Protein AF-A0A954D248-F1 (afdb_monomer)

Solvent-accessible surface area (backbone atoms only — not comparable to full-atom values): 5350 Å² total; per-residue (Å²): 129,83,78,74,59,62,67,59,58,58,72,33,52,67,89,84,84,90,84,74,65,87,88,70,42,63,68,63,51,52,27,50,54,27,46,75,27,68,34,50,71,60,19,51,50,51,51,50,54,60,60,55,66,75,70,64,91,77,69,54,70,74,41,60,77,69,77,48,84,89,71,82,75,83,81,86,52,48,50,98,86,26,61

Foldseek 3Di:
DPDPPVVVQVVQEDDDDDDDDPPPCSLVVVLVVCVQLVVNVVSVVSVVVVVVVVDDPPPCPVCVVVVDPPPPPDDDGDHPSHD

pLDDT: mean 71.84, std 16.9, range [39.09, 94.5]

Mean predicted aligned error: 11.01 Å

Structure (mmCIF, N/CA/C/O backbone):
data_AF-A0A954D248-F1
#
_entry.id   AF-A0A954D248-F1
#
loop_
_atom_site.group_PDB
_atom_site.id
_atom_sit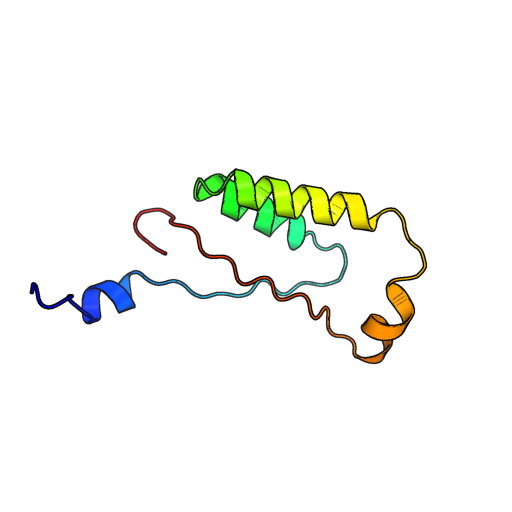e.type_symbol
_atom_site.label_atom_id
_atom_site.label_alt_id
_atom_site.label_comp_id
_atom_site.label_asym_id
_atom_site.label_entity_id
_atom_site.label_seq_id
_atom_site.pdbx_PDB_ins_code
_atom_site.Cartn_x
_atom_site.Cartn_y
_atom_site.Cartn_z
_atom_site.occupancy
_atom_site.B_iso_or_equiv
_atom_site.auth_seq_id
_atom_site.auth_comp_id
_atom_site.auth_asym_id
_atom_site.auth_atom_id
_atom_site.pdbx_PDB_model_num
ATOM 1 N N . MET A 1 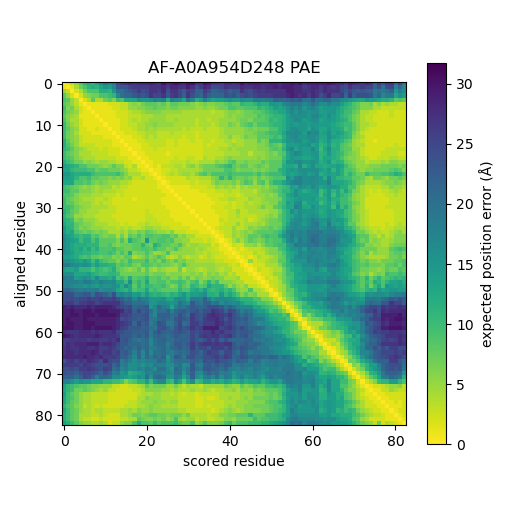1 ? -18.328 -27.212 7.510 1.00 51.34 1 MET A N 1
ATOM 2 C CA . MET A 1 1 ? -17.418 -26.108 7.136 1.00 51.34 1 MET A CA 1
ATOM 3 C C . MET A 1 1 ? -18.174 -25.221 6.166 1.00 51.34 1 MET A C 1
ATOM 5 O O . MET A 1 1 ? -18.689 -25.785 5.207 1.00 51.34 1 MET A O 1
ATOM 9 N N . PRO A 1 2 ? -18.354 -23.914 6.422 1.00 56.09 2 PRO A N 1
ATOM 10 C CA . PRO A 1 2 ? -19.025 -23.059 5.452 1.00 56.09 2 PRO A CA 1
ATOM 11 C C . PRO A 1 2 ? -18.191 -23.075 4.170 1.00 56.09 2 PRO A C 1
ATOM 13 O O . PRO A 1 2 ? -16.967 -22.949 4.229 1.00 56.09 2 PRO A O 1
ATOM 16 N N . ALA A 1 3 ? -18.837 -23.308 3.030 1.00 62.22 3 ALA A N 1
ATOM 17 C CA . ALA A 1 3 ? -18.199 -23.092 1.745 1.00 62.22 3 ALA A CA 1
ATOM 18 C C . ALA A 1 3 ? -17.793 -21.617 1.715 1.00 62.22 3 ALA A C 1
ATOM 20 O O . ALA A 1 3 ? -18.655 -20.741 1.724 1.00 62.22 3 ALA A O 1
ATOM 21 N N . TYR A 1 4 ? -16.491 -21.343 1.783 1.00 65.44 4 TYR A N 1
ATOM 22 C CA . TYR A 1 4 ? -15.981 -20.013 1.487 1.00 65.44 4 TYR A CA 1
ATOM 23 C C . TYR A 1 4 ? -16.533 -19.630 0.118 1.00 65.44 4 TYR A C 1
ATOM 25 O O . TYR A 1 4 ? -16.327 -20.366 -0.850 1.00 65.44 4 TYR A O 1
ATOM 33 N N . ASP A 1 5 ? -17.253 -18.514 0.043 1.00 87.00 5 ASP A N 1
ATOM 34 C CA . ASP A 1 5 ? -17.657 -17.953 -1.236 1.00 87.00 5 ASP A CA 1
ATOM 35 C C . ASP A 1 5 ? -16.385 -17.465 -1.941 1.00 87.00 5 ASP A C 1
ATOM 37 O O . ASP A 1 5 ? -15.890 -16.355 -1.732 1.00 87.00 5 ASP A O 1
ATOM 41 N N . LEU A 1 6 ? -15.789 -18.368 -2.721 1.00 90.38 6 LEU A N 1
ATOM 42 C CA . LEU A 1 6 ? -14.557 -18.131 -3.459 1.00 90.38 6 LEU A CA 1
ATOM 43 C C . LEU A 1 6 ? -14.712 -16.921 -4.387 1.00 90.38 6 LEU A C 1
ATOM 45 O O . LEU A 1 6 ? -13.767 -16.149 -4.541 1.00 90.38 6 LEU A O 1
ATOM 49 N N . ALA A 1 7 ? -15.903 -16.730 -4.964 1.00 91.81 7 ALA A N 1
ATOM 50 C CA . ALA A 1 7 ? -16.184 -15.584 -5.816 1.00 91.81 7 ALA A CA 1
ATOM 51 C C . ALA A 1 7 ? -16.134 -14.279 -5.009 1.00 91.81 7 ALA A C 1
ATOM 53 O O . ALA A 1 7 ? -15.525 -13.310 -5.463 1.00 91.81 7 ALA A O 1
ATOM 54 N N . HIS A 1 8 ? -16.677 -14.273 -3.789 1.00 91.50 8 HIS A N 1
ATOM 55 C CA . HIS A 1 8 ? -16.589 -13.129 -2.882 1.00 91.50 8 HIS A CA 1
ATOM 56 C C . HIS A 1 8 ? -15.138 -12.785 -2.500 1.00 91.50 8 HIS A C 1
ATOM 58 O O . HIS A 1 8 ? -14.726 -11.625 -2.584 1.00 91.50 8 HIS A O 1
ATOM 64 N N . GLU A 1 9 ? -14.326 -13.785 -2.141 1.00 91.44 9 GLU A N 1
ATOM 65 C CA . GLU A 1 9 ? -12.912 -13.582 -1.787 1.00 91.44 9 GLU A CA 1
ATOM 66 C C . GLU A 1 9 ? -12.070 -13.061 -2.960 1.00 91.44 9 GLU A C 1
ATOM 68 O O . GLU A 1 9 ? -11.208 -12.200 -2.778 1.00 91.44 9 GLU A O 1
ATOM 73 N N . ILE A 1 10 ? -12.322 -13.547 -4.177 1.00 92.56 10 ILE A N 1
ATOM 74 C CA . ILE A 1 10 ? -11.663 -13.040 -5.386 1.00 92.56 10 ILE A CA 1
ATOM 75 C C . ILE A 1 10 ? -12.096 -11.592 -5.649 1.00 92.56 10 ILE A C 1
ATOM 77 O O . ILE A 1 10 ? -11.252 -10.732 -5.900 1.00 92.56 10 ILE A O 1
ATOM 81 N N . ALA A 1 11 ? -13.394 -11.299 -5.535 1.00 92.81 11 ALA A N 1
ATOM 82 C CA . ALA A 1 11 ? -13.945 -9.978 -5.813 1.00 92.81 11 ALA A CA 1
ATOM 83 C C . ALA A 1 11 ? -13.470 -8.895 -4.833 1.00 92.81 11 ALA A C 1
ATOM 85 O O . ALA A 1 11 ? -13.420 -7.720 -5.212 1.00 92.81 11 ALA A O 1
ATOM 86 N N . ARG A 1 12 ? -13.094 -9.253 -3.596 1.00 93.00 12 ARG A N 1
ATOM 87 C CA . ARG A 1 12 ? -12.604 -8.283 -2.602 1.00 93.00 12 ARG A CA 1
ATOM 88 C C . ARG A 1 12 ? -11.101 -7.991 -2.673 1.00 93.00 12 ARG A C 1
ATOM 90 O O . ARG A 1 12 ? -10.692 -6.956 -2.156 1.00 93.00 12 ARG A O 1
ATOM 97 N N . ARG A 1 13 ? -10.293 -8.847 -3.314 1.00 94.50 13 ARG A N 1
ATOM 98 C CA . ARG A 1 13 ? -8.825 -8.700 -3.374 1.00 94.50 13 ARG A CA 1
ATOM 99 C C . ARG A 1 13 ? -8.372 -7.654 -4.397 1.00 94.50 13 ARG A C 1
ATOM 101 O O . ARG A 1 13 ? -8.913 -7.579 -5.502 1.00 94.50 13 ARG A O 1
ATOM 108 N N . ARG A 1 14 ? -7.372 -6.840 -4.057 1.00 93.31 14 ARG A N 1
ATOM 109 C CA . ARG A 1 14 ? -6.788 -5.786 -4.902 1.00 93.31 14 ARG A CA 1
ATOM 110 C C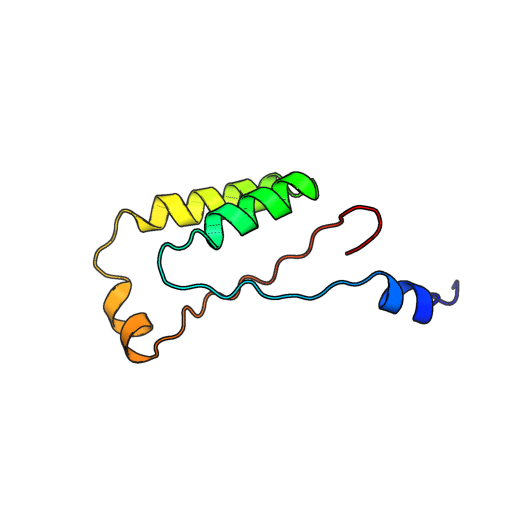 . ARG A 1 14 ? -5.262 -5.855 -4.853 1.00 93.31 14 ARG A C 1
ATOM 112 O O . ARG A 1 14 ? -4.620 -5.290 -3.977 1.00 93.31 14 ARG A O 1
ATOM 119 N N . THR A 1 15 ? -4.665 -6.512 -5.844 1.00 92.75 15 THR A N 1
ATOM 120 C CA . THR A 1 15 ? -3.203 -6.605 -5.984 1.00 92.75 15 THR A CA 1
ATOM 121 C C . THR A 1 15 ? -2.700 -5.581 -6.994 1.00 9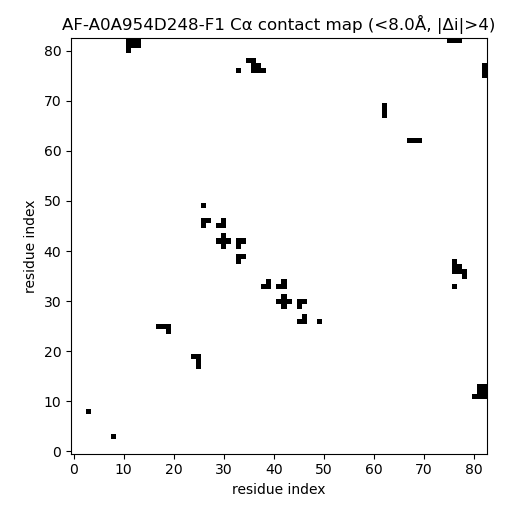2.75 15 THR A C 1
ATOM 123 O O . THR A 1 15 ? -3.124 -5.585 -8.147 1.00 92.75 15 THR A O 1
ATOM 126 N N . PHE A 1 16 ? -1.785 -4.708 -6.576 1.00 91.06 16 PHE A N 1
ATOM 127 C CA . PHE A 1 16 ? -1.197 -3.684 -7.439 1.00 91.06 16 PHE A CA 1
ATOM 128 C C . PHE A 1 16 ? 0.272 -3.428 -7.084 1.00 91.06 16 PHE A C 1
ATOM 130 O O . PHE A 1 16 ? 0.751 -3.824 -6.022 1.00 91.06 16 PHE A O 1
ATOM 137 N N . ALA A 1 17 ? 0.984 -2.747 -7.981 1.00 88.38 17 ALA A N 1
ATOM 138 C CA . ALA A 1 17 ? 2.368 -2.331 -7.786 1.00 88.38 17 ALA A CA 1
ATOM 139 C C . ALA A 1 17 ? 2.511 -0.818 -7.993 1.00 88.38 17 ALA A C 1
ATOM 141 O O . ALA A 1 17 ? 1.822 -0.226 -8.823 1.00 88.38 17 ALA A O 1
ATOM 142 N N . ILE A 1 18 ? 3.431 -0.197 -7.252 1.00 82.69 18 ILE A N 1
ATOM 143 C CA . ILE A 1 18 ? 3.794 1.215 -7.412 1.00 82.69 18 ILE A CA 1
ATOM 144 C C . ILE A 1 18 ? 5.136 1.268 -8.142 1.00 82.69 18 ILE A C 1
ATOM 146 O O . ILE A 1 18 ? 6.162 0.869 -7.590 1.00 82.69 18 ILE A O 1
ATOM 150 N N . ILE A 1 19 ? 5.126 1.772 -9.375 1.00 84.12 19 ILE A N 1
ATOM 151 C CA . ILE A 1 19 ? 6.315 1.922 -10.221 1.00 84.12 19 ILE A CA 1
ATOM 152 C C . ILE A 1 19 ? 6.549 3.417 -10.430 1.00 84.12 19 ILE A C 1
ATOM 154 O O . ILE A 1 19 ? 5.635 4.145 -10.808 1.00 84.12 19 ILE A O 1
ATOM 158 N N . SER A 1 20 ? 7.761 3.893 -10.156 1.00 78.25 20 SER A N 1
ATOM 159 C CA . SER A 1 20 ? 8.107 5.305 -10.316 1.00 78.25 20 SER A CA 1
ATOM 160 C C . SER A 1 20 ? 9.596 5.491 -10.585 1.00 78.25 20 SER A C 1
ATOM 162 O O . SER A 1 20 ? 10.411 4.638 -10.227 1.00 78.25 20 SER A O 1
ATOM 164 N N . HIS A 1 21 ? 9.954 6.661 -11.113 1.00 78.94 21 HIS A N 1
ATOM 165 C CA . HIS A 1 21 ? 11.340 7.130 -11.153 1.00 78.94 21 HIS A CA 1
ATOM 166 C C . HIS A 1 21 ? 11.950 7.174 -9.729 1.00 78.94 21 HIS A C 1
ATOM 168 O O . HIS A 1 21 ? 11.197 7.333 -8.749 1.00 78.94 21 HIS A O 1
ATOM 174 N N . PRO A 1 22 ? 13.286 7.027 -9.572 1.00 74.19 22 PRO A N 1
ATOM 175 C CA . PRO A 1 22 ? 13.983 7.368 -8.333 1.00 74.19 22 PRO A CA 1
ATOM 176 C C . PRO A 1 22 ? 13.502 8.706 -7.749 1.00 74.19 22 PRO A C 1
ATOM 178 O O . PRO A 1 22 ? 13.188 9.640 -8.481 1.00 74.19 22 PRO A O 1
ATOM 181 N N . ASP A 1 23 ? 13.348 8.754 -6.427 1.00 74.12 23 ASP A N 1
ATOM 182 C CA . ASP A 1 23 ? 12.925 9.942 -5.667 1.00 74.12 23 ASP A CA 1
ATOM 183 C C . ASP A 1 23 ? 11.533 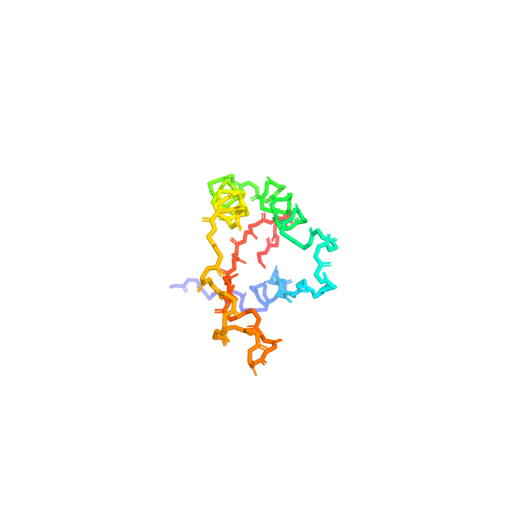10.534 -5.963 1.00 74.12 23 ASP A C 1
ATOM 185 O O . ASP A 1 23 ? 11.102 11.448 -5.268 1.00 74.12 23 ASP A O 1
ATOM 189 N N . ALA A 1 24 ? 10.729 9.930 -6.849 1.00 78.81 24 ALA A N 1
ATOM 190 C CA . ALA A 1 24 ? 9.342 10.349 -7.114 1.00 78.81 24 ALA A CA 1
ATOM 191 C C . ALA A 1 24 ? 8.355 10.089 -5.950 1.00 78.81 24 ALA A C 1
ATOM 193 O O . ALA A 1 24 ? 7.153 10.309 -6.073 1.00 78.81 24 ALA A O 1
ATOM 194 N N . GLY A 1 25 ? 8.839 9.592 -4.809 1.00 79.31 25 GLY A N 1
ATOM 195 C CA . GLY A 1 25 ? 8.026 9.448 -3.602 1.00 79.31 25 GLY A CA 1
ATOM 196 C C . GLY A 1 25 ? 7.247 8.137 -3.463 1.00 79.31 25 GLY A C 1
ATOM 197 O O . GLY A 1 25 ? 6.401 8.066 -2.574 1.00 79.31 25 GLY A O 1
ATOM 198 N N . LYS A 1 26 ? 7.554 7.080 -4.238 1.00 86.12 26 LYS A N 1
ATOM 199 C CA . LYS A 1 26 ? 6.930 5.739 -4.096 1.00 86.12 26 LYS A CA 1
ATOM 200 C C . LYS A 1 26 ? 6.832 5.261 -2.643 1.00 86.12 26 LYS A C 1
ATOM 202 O O . LYS A 1 26 ? 5.772 4.842 -2.203 1.00 86.12 26 LYS A O 1
ATOM 207 N N . THR A 1 27 ? 7.909 5.416 -1.875 1.00 80.94 27 THR A N 1
ATOM 208 C CA . THR A 1 27 ? 7.979 5.008 -0.466 1.00 80.94 27 THR A CA 1
ATOM 209 C C . THR A 1 27 ? 7.046 5.841 0.413 1.00 80.94 27 THR A C 1
ATOM 211 O O . THR A 1 27 ? 6.315 5.287 1.223 1.00 80.94 27 THR A O 1
ATOM 214 N N . THR A 1 28 ? 6.997 7.158 0.190 1.00 82.50 28 THR A N 1
ATOM 215 C CA . THR A 1 28 ? 6.082 8.065 0.901 1.00 82.50 28 THR A CA 1
ATOM 216 C C . THR A 1 28 ? 4.617 7.731 0.602 1.00 82.50 28 THR A C 1
ATOM 218 O O . THR A 1 28 ? 3.770 7.801 1.489 1.00 82.50 28 THR A O 1
ATOM 221 N N . LEU A 1 29 ? 4.303 7.366 -0.646 1.00 85.56 29 LEU A N 1
ATOM 222 C CA . LEU A 1 29 ? 2.957 6.948 -1.033 1.00 85.56 29 LEU A CA 1
ATOM 223 C C . LEU A 1 29 ? 2.574 5.628 -0.353 1.00 85.56 29 LEU A C 1
ATOM 225 O O . LEU A 1 29 ? 1.491 5.533 0.218 1.00 85.56 29 LEU A O 1
ATOM 229 N N . THR A 1 30 ? 3.477 4.645 -0.346 1.00 85.75 30 THR A N 1
ATOM 230 C CA . THR A 1 30 ? 3.280 3.373 0.360 1.00 85.75 30 THR A CA 1
ATOM 231 C C . THR A 1 30 ? 3.018 3.576 1.854 1.00 85.75 30 THR A C 1
ATOM 233 O O . THR A 1 30 ? 2.085 2.983 2.383 1.00 85.75 30 THR A O 1
ATOM 236 N N . GLU A 1 31 ? 3.769 4.451 2.531 1.00 84.38 31 GLU A N 1
ATOM 237 C CA . GLU A 1 31 ? 3.541 4.778 3.950 1.00 84.38 31 GLU A CA 1
ATOM 238 C C . GLU A 1 31 ? 2.123 5.303 4.202 1.00 84.38 31 GLU A C 1
ATOM 240 O O . GLU A 1 31 ? 1.453 4.864 5.136 1.00 84.38 31 GLU A O 1
ATOM 245 N N . LYS A 1 32 ? 1.646 6.221 3.354 1.00 86.94 32 LYS A N 1
ATOM 246 C CA . LYS A 1 32 ? 0.299 6.787 3.486 1.00 86.94 32 LYS A CA 1
ATOM 247 C C . LYS A 1 32 ? -0.785 5.747 3.234 1.00 86.94 32 LYS A C 1
ATOM 249 O O . LYS A 1 32 ? -1.750 5.707 3.985 1.00 86.94 32 LYS A O 1
ATOM 254 N N . LEU A 1 33 ? -0.625 4.901 2.218 1.00 87.62 33 LEU A N 1
ATOM 255 C CA . LEU A 1 33 ? -1.579 3.826 1.927 1.00 87.62 33 LEU A CA 1
ATOM 256 C C . LEU A 1 33 ? -1.715 2.865 3.112 1.00 87.62 33 LEU A C 1
ATOM 258 O O . LEU A 1 33 ? -2.828 2.562 3.530 1.00 87.62 33 LEU A O 1
ATOM 262 N N . LEU A 1 34 ? -0.592 2.471 3.714 1.00 86.38 34 LEU A N 1
ATOM 263 C CA . LEU A 1 34 ? -0.586 1.625 4.906 1.00 86.38 34 LEU A CA 1
ATOM 264 C C . LEU A 1 34 ? -1.227 2.318 6.113 1.00 86.38 34 LEU A C 1
ATOM 266 O O . LEU A 1 34 ? -1.970 1.679 6.852 1.00 86.38 34 LEU A O 1
ATOM 270 N N . LEU A 1 35 ? -0.995 3.622 6.297 1.00 84.56 35 LEU A N 1
ATOM 271 C CA . LEU A 1 35 ? -1.658 4.406 7.341 1.00 84.56 35 LEU A CA 1
ATOM 272 C C . LEU A 1 35 ? -3.184 4.426 7.145 1.00 84.56 35 LEU A C 1
ATOM 274 O O . LEU A 1 35 ? -3.924 4.183 8.095 1.00 84.56 35 LEU A O 1
ATOM 278 N N . PHE A 1 36 ? -3.652 4.684 5.919 1.00 83.94 36 PHE A N 1
ATOM 279 C CA . PHE A 1 36 ? -5.082 4.705 5.594 1.00 83.94 36 PHE A CA 1
ATOM 280 C C . PHE A 1 36 ? -5.745 3.331 5.737 1.00 83.94 36 PHE A C 1
ATOM 282 O O . PHE A 1 36 ? -6.928 3.266 6.056 1.00 83.94 36 PHE A O 1
ATOM 289 N N . GLY A 1 37 ? -4.988 2.250 5.546 1.00 82.25 37 GLY A N 1
ATOM 290 C CA . GLY A 1 37 ? -5.428 0.879 5.801 1.00 82.25 37 GLY A CA 1
ATOM 291 C C . GLY A 1 37 ? -5.320 0.420 7.258 1.00 82.25 37 GLY A C 1
ATOM 292 O O . GLY A 1 37 ? -5.448 -0.768 7.534 1.00 82.25 37 GLY A O 1
ATOM 293 N N . GLY A 1 38 ? -4.993 1.313 8.199 1.00 80.06 38 GLY A N 1
ATOM 294 C CA . GLY A 1 38 ? -4.810 0.958 9.612 1.00 80.06 38 GLY A CA 1
ATOM 295 C C . GLY A 1 38 ? -3.547 0.135 9.912 1.00 80.06 38 GLY A C 1
ATOM 296 O O . GLY A 1 38 ? -3.294 -0.207 11.067 1.00 80.06 38 GLY A O 1
ATOM 297 N N . ALA A 1 39 ? -2.695 -0.131 8.918 1.00 80.25 39 ALA A N 1
ATOM 298 C CA . ALA A 1 39 ? -1.435 -0.863 9.044 1.00 80.25 39 ALA A CA 1
ATOM 299 C C . ALA A 1 39 ? -0.300 0.037 9.583 1.00 80.25 39 ALA A C 1
ATOM 301 O O . ALA A 1 39 ? 0.769 0.164 8.983 1.00 80.25 39 ALA A O 1
ATOM 302 N N . ILE A 1 40 ? -0.528 0.666 10.742 1.00 75.12 40 ILE A N 1
ATOM 303 C CA . ILE A 1 40 ? 0.338 1.700 11.344 1.00 75.12 40 ILE A CA 1
ATOM 304 C C . ILE A 1 40 ? 1.766 1.188 11.594 1.00 75.12 40 ILE A C 1
ATOM 306 O O . ILE A 1 40 ? 2.737 1.875 11.277 1.00 75.12 40 ILE A O 1
ATOM 310 N N . GLN A 1 41 ? 1.908 -0.033 12.120 1.00 71.00 41 GLN A N 1
ATOM 311 C CA . GLN A 1 41 ? 3.215 -0.665 12.374 1.00 71.00 41 GLN A CA 1
ATOM 312 C C . GLN A 1 41 ? 4.008 -0.873 11.072 1.00 71.00 41 GLN A C 1
ATOM 314 O O . GLN A 1 41 ? 5.215 -0.618 11.001 1.00 71.00 41 GLN A O 1
ATOM 319 N N . LEU A 1 42 ? 3.312 -1.281 10.008 1.00 71.62 42 LEU A N 1
ATOM 320 C CA . LEU A 1 42 ? 3.905 -1.489 8.692 1.00 71.62 42 LEU A CA 1
ATOM 321 C C . LEU A 1 42 ? 4.312 -0.151 8.058 1.00 71.62 42 LEU A C 1
ATOM 323 O O . LEU A 1 42 ? 5.433 -0.025 7.567 1.00 71.62 42 LEU A O 1
ATOM 327 N N . ALA A 1 43 ? 3.464 0.877 8.168 1.00 70.19 43 ALA A N 1
ATOM 328 C CA . ALA A 1 43 ? 3.775 2.240 7.734 1.00 70.19 43 ALA A CA 1
ATOM 329 C C . ALA A 1 43 ? 5.027 2.800 8.441 1.00 70.19 43 ALA A C 1
ATOM 331 O O . ALA A 1 43 ? 5.919 3.348 7.791 1.00 70.19 43 ALA A O 1
ATOM 332 N N . GLY A 1 44 ? 5.139 2.601 9.760 1.00 69.38 44 GLY A N 1
ATOM 333 C CA . GLY A 1 44 ? 6.312 2.998 10.545 1.00 69.38 44 GLY A CA 1
ATOM 334 C C . GLY A 1 44 ? 7.596 2.280 10.118 1.00 69.38 44 GLY A C 1
ATOM 335 O O . GLY A 1 44 ? 8.651 2.904 10.018 1.00 69.38 44 GLY A O 1
ATOM 336 N N . THR A 1 45 ? 7.498 0.993 9.775 1.00 69.69 45 THR A N 1
ATOM 337 C CA . THR A 1 45 ? 8.627 0.189 9.278 1.00 69.69 45 THR A CA 1
ATOM 338 C C . THR A 1 45 ? 9.114 0.677 7.910 1.00 69.69 45 THR A C 1
ATOM 340 O O . THR A 1 45 ? 10.323 0.753 7.672 1.00 69.69 45 THR A O 1
ATOM 343 N N . VAL A 1 46 ? 8.199 1.064 7.013 1.00 68.81 46 VAL A N 1
ATOM 344 C CA . VAL A 1 46 ? 8.556 1.644 5.706 1.00 68.81 46 VAL A CA 1
ATOM 345 C C . VAL A 1 46 ? 9.287 2.978 5.888 1.00 68.81 46 VAL A C 1
ATOM 347 O O . VAL A 1 46 ? 10.351 3.174 5.291 1.00 68.81 46 VAL A O 1
ATOM 350 N N . LYS A 1 47 ? 8.794 3.840 6.787 1.00 68.69 47 LYS A N 1
ATOM 351 C CA . LYS A 1 47 ? 9.447 5.110 7.132 1.00 68.69 47 LYS A CA 1
ATOM 352 C C . LYS A 1 47 ? 10.840 4.902 7.727 1.00 68.69 47 LYS A C 1
ATOM 354 O O . LYS A 1 47 ? 11.792 5.551 7.298 1.00 68.69 47 LYS A O 1
ATOM 359 N N . ALA A 1 48 ? 10.984 3.960 8.659 1.00 60.00 48 ALA A N 1
ATOM 360 C CA . ALA A 1 48 ? 12.270 3.628 9.270 1.00 60.00 48 ALA A CA 1
ATOM 361 C C . ALA A 1 48 ? 13.291 3.136 8.231 1.00 60.00 48 ALA A C 1
ATOM 363 O O . ALA A 1 48 ? 14.435 3.587 8.238 1.00 60.00 48 ALA A O 1
ATOM 364 N N . ARG A 1 49 ? 12.877 2.289 7.275 1.00 65.62 49 ARG A N 1
ATOM 365 C CA . ARG A 1 49 ? 13.741 1.850 6.161 1.00 65.62 49 ARG A CA 1
ATOM 366 C C . ARG A 1 49 ? 14.140 3.002 5.242 1.00 65.62 49 ARG A C 1
ATOM 368 O O . ARG A 1 49 ? 15.291 3.061 4.814 1.00 65.62 49 ARG A O 1
ATOM 375 N N . LYS A 1 50 ? 13.219 3.926 4.943 1.00 64.44 50 LYS A N 1
ATOM 376 C CA . LYS A 1 50 ? 13.523 5.132 4.158 1.00 64.44 50 LYS A CA 1
ATOM 377 C C . LYS A 1 50 ? 14.568 5.998 4.863 1.00 64.44 50 LYS A C 1
ATOM 379 O O . LYS A 1 50 ? 15.529 6.419 4.228 1.00 64.44 50 LYS A O 1
ATOM 384 N N . SER A 1 51 ? 14.412 6.232 6.166 1.00 60.06 51 SER A N 1
ATOM 385 C CA . SER A 1 51 ? 15.358 7.017 6.967 1.00 60.06 51 SER A CA 1
ATOM 386 C C . SER A 1 51 ? 16.714 6.322 7.128 1.00 60.06 51 SER A C 1
ATOM 388 O O . SER A 1 51 ? 17.737 6.979 6.980 1.00 60.06 51 SER A O 1
ATOM 390 N N . ALA A 1 52 ? 16.747 4.999 7.321 1.00 58.12 52 ALA A N 1
ATOM 391 C CA . ALA A 1 52 ? 17.989 4.223 7.422 1.00 58.1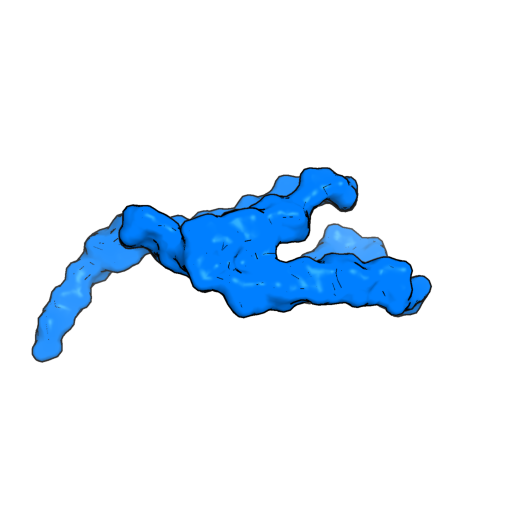2 52 ALA A CA 1
ATOM 392 C C . ALA A 1 52 ? 18.815 4.219 6.119 1.00 58.12 52 ALA A C 1
ATOM 394 O O . ALA A 1 52 ? 20.039 4.157 6.164 1.00 58.12 52 ALA A O 1
ATOM 395 N N . ARG A 1 53 ? 18.167 4.363 4.953 1.00 54.75 53 ARG A N 1
ATOM 396 C CA . ARG A 1 53 ? 18.847 4.481 3.647 1.00 54.75 53 ARG A CA 1
ATOM 397 C C . ARG A 1 53 ? 19.613 5.796 3.439 1.00 54.75 53 ARG A C 1
ATOM 399 O O . ARG A 1 53 ? 20.296 5.920 2.432 1.00 54.75 53 ARG A O 1
ATOM 406 N N . HIS A 1 54 ? 19.529 6.760 4.360 1.00 49.91 54 HIS A N 1
ATOM 407 C CA . HIS A 1 54 ? 20.281 8.020 4.258 1.00 49.91 54 HIS A CA 1
ATOM 408 C C . HIS A 1 54 ? 21.738 7.903 4.738 1.00 49.91 54 HIS A C 1
ATOM 410 O O . HIS A 1 54 ? 22.502 8.849 4.573 1.00 49.91 54 HIS A O 1
ATOM 416 N N . ALA A 1 55 ? 22.144 6.762 5.306 1.00 47.88 55 ALA A N 1
ATOM 417 C CA . ALA A 1 55 ? 23.503 6.561 5.791 1.00 47.88 55 ALA A CA 1
ATOM 418 C C . ALA A 1 55 ? 23.997 5.139 5.499 1.00 47.88 55 ALA A C 1
ATOM 420 O O . ALA A 1 55 ? 23.955 4.283 6.374 1.00 47.88 55 ALA A O 1
ATOM 421 N N . THR A 1 56 ? 24.446 4.871 4.269 1.00 42.72 56 THR A N 1
ATOM 422 C CA . THR A 1 56 ? 25.6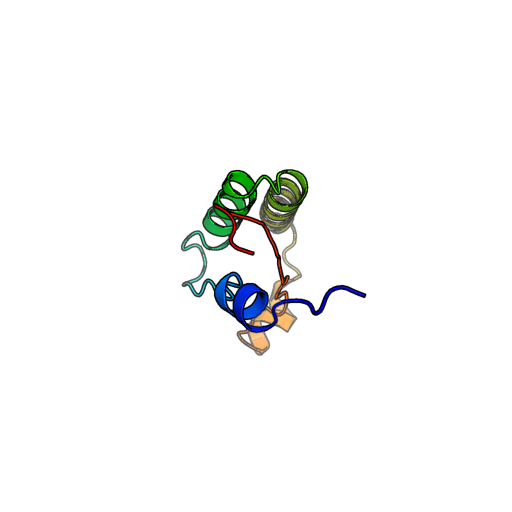06 3.997 3.982 1.00 42.72 56 THR A CA 1
ATOM 423 C C . THR A 1 56 ? 25.876 3.954 2.480 1.00 42.72 56 THR A C 1
ATOM 425 O O . THR A 1 56 ? 25.058 3.506 1.681 1.00 42.72 56 THR A O 1
ATOM 428 N N . SER A 1 57 ? 27.065 4.422 2.120 1.00 44.31 57 SER A N 1
ATOM 429 C CA . SER A 1 57 ? 27.629 4.505 0.772 1.00 44.31 57 SER A CA 1
ATOM 430 C C . SER A 1 57 ? 27.802 3.146 0.064 1.00 44.31 57 SER A C 1
ATOM 432 O O . SER A 1 57 ? 28.081 3.125 -1.130 1.00 44.31 57 SER A O 1
ATOM 434 N N . ASP A 1 58 ? 27.577 2.020 0.751 1.00 43.59 58 ASP A N 1
ATOM 435 C CA . ASP A 1 58 ? 28.027 0.694 0.292 1.00 43.59 58 ASP A CA 1
ATOM 436 C C . ASP A 1 58 ? 26.907 -0.249 -0.187 1.00 43.59 58 ASP A C 1
ATOM 438 O O . ASP A 1 58 ? 27.166 -1.380 -0.587 1.00 43.59 58 ASP A O 1
ATOM 442 N N . TRP A 1 59 ? 25.648 0.203 -0.221 1.00 51.53 59 TRP A N 1
ATOM 443 C CA . TRP A 1 59 ? 24.535 -0.580 -0.797 1.00 51.53 59 TRP A CA 1
ATOM 444 C C . TRP A 1 59 ? 24.450 -0.498 -2.334 1.00 51.53 59 TRP A C 1
ATOM 446 O O . TRP A 1 59 ? 23.687 -1.231 -2.963 1.00 51.53 59 TRP A O 1
ATOM 456 N N . MET A 1 60 ? 25.216 0.404 -2.955 1.00 50.53 60 MET A N 1
ATOM 457 C CA . MET A 1 60 ? 25.000 0.827 -4.341 1.00 50.53 60 MET A CA 1
ATOM 458 C C . MET A 1 60 ? 25.616 -0.075 -5.414 1.00 50.53 60 MET A C 1
ATOM 460 O O . MET A 1 60 ?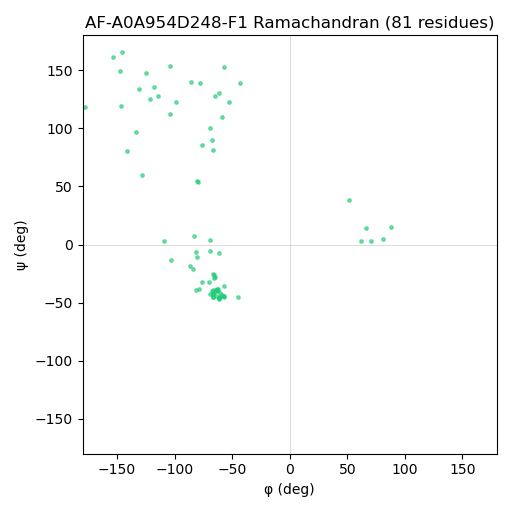 25.155 -0.016 -6.548 1.00 50.53 60 MET A O 1
ATOM 464 N N . GLU A 1 61 ? 26.620 -0.904 -5.135 1.00 47.47 61 GLU A N 1
ATOM 465 C CA . GLU A 1 61 ? 27.374 -1.542 -6.229 1.00 47.47 61 GLU A CA 1
ATOM 466 C C . GLU A 1 61 ? 26.673 -2.787 -6.807 1.00 47.47 61 GLU A C 1
ATOM 468 O O . GLU A 1 61 ? 26.599 -2.956 -8.026 1.00 47.47 61 GLU A O 1
ATOM 473 N N . GLY A 1 62 ? 26.048 -3.603 -5.951 1.00 49.31 62 GLY A N 1
ATOM 474 C CA . GLY A 1 62 ? 25.324 -4.812 -6.368 1.00 49.31 62 GLY A CA 1
ATOM 475 C C . GLY A 1 62 ? 23.924 -4.552 -6.945 1.00 49.31 62 GLY A C 1
ATOM 476 O O . GLY A 1 62 ? 23.524 -5.199 -7.914 1.00 49.31 62 GLY A O 1
ATOM 477 N N . GLU A 1 63 ? 23.172 -3.590 -6.394 1.00 50.34 63 GLU A N 1
ATOM 478 C CA . GLU A 1 63 ? 21.814 -3.257 -6.869 1.00 50.34 63 GLU A CA 1
ATOM 479 C C . GLU A 1 63 ? 21.839 -2.436 -8.175 1.00 50.34 63 GLU A C 1
ATOM 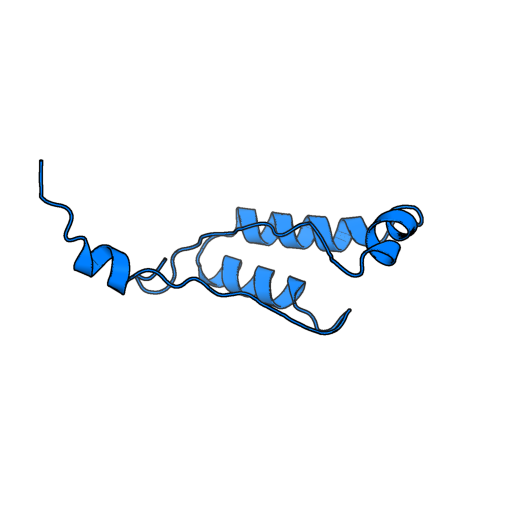481 O O . GLU A 1 63 ? 20.980 -2.615 -9.046 1.00 50.34 63 GLU A O 1
ATOM 486 N N . LYS A 1 64 ? 22.860 -1.587 -8.370 1.00 48.25 64 LYS A N 1
ATOM 487 C CA . LYS A 1 64 ? 23.023 -0.753 -9.575 1.00 48.25 64 LYS A CA 1
ATOM 488 C C . LYS A 1 64 ? 23.371 -1.568 -10.821 1.00 48.25 64 LYS A C 1
ATOM 490 O O . LYS A 1 64 ? 22.910 -1.218 -11.902 1.00 48.25 64 LYS A O 1
ATOM 495 N N . GLN A 1 65 ? 24.108 -2.675 -10.684 1.00 47.47 65 GLN A N 1
ATOM 496 C CA . GLN A 1 65 ? 24.460 -3.552 -11.812 1.00 47.47 65 GLN A CA 1
ATOM 497 C C . GLN A 1 65 ? 23.257 -4.274 -12.431 1.00 47.47 65 GLN A C 1
ATOM 499 O O . GLN A 1 65 ? 23.301 -4.634 -13.605 1.00 47.47 65 GLN A O 1
ATOM 504 N N . ARG A 1 66 ? 22.182 -4.492 -11.664 1.00 47.94 66 ARG A N 1
ATOM 505 C CA . ARG A 1 66 ? 20.986 -5.193 -12.151 1.00 47.94 66 ARG A CA 1
ATOM 506 C C . ARG A 1 66 ? 19.819 -4.261 -12.471 1.00 47.94 66 ARG A C 1
ATOM 508 O O . ARG A 1 66 ? 18.886 -4.696 -13.132 1.00 47.94 66 ARG A O 1
ATOM 515 N N . GLY A 1 67 ? 19.858 -2.995 -12.042 1.00 39.09 67 GLY A N 1
ATOM 516 C CA . GLY A 1 67 ? 18.802 -2.012 -12.330 1.00 39.09 67 GLY A CA 1
ATOM 517 C C . GLY A 1 67 ? 17.455 -2.326 -11.667 1.00 39.09 67 GLY A C 1
ATOM 518 O O . GLY A 1 67 ? 16.434 -1.743 -12.023 1.00 39.09 67 GLY A O 1
ATOM 519 N N . ILE A 1 68 ? 17.442 -3.242 -10.697 1.00 43.88 68 ILE A N 1
ATOM 520 C CA . ILE A 1 68 ? 16.249 -3.682 -9.972 1.00 43.88 68 ILE A CA 1
ATOM 521 C C . ILE A 1 68 ? 16.451 -3.422 -8.486 1.00 43.88 68 ILE A C 1
ATOM 523 O O . ILE A 1 68 ? 17.400 -3.908 -7.877 1.00 43.88 68 ILE A O 1
ATOM 527 N N . SER A 1 69 ? 15.514 -2.688 -7.886 1.00 45.59 69 SER A N 1
ATOM 528 C CA . SER A 1 69 ? 15.386 -2.612 -6.432 1.00 45.59 69 SER A CA 1
ATOM 529 C C . SER A 1 69 ? 14.736 -3.916 -5.950 1.00 45.59 69 SER A C 1
ATOM 531 O O . SER A 1 69 ? 13.514 -4.009 -5.842 1.00 45.59 69 SER A O 1
ATOM 533 N N . VAL A 1 70 ? 15.544 -4.961 -5.725 1.00 40.31 70 VAL A N 1
ATOM 534 C CA . VAL A 1 70 ? 15.100 -6.313 -5.307 1.00 40.31 70 VAL A CA 1
ATOM 535 C C . VAL A 1 70 ? 14.819 -6.351 -3.801 1.00 40.31 70 VAL A C 1
ATOM 537 O O . VAL A 1 70 ? 15.322 -7.169 -3.043 1.00 40.31 70 VAL A O 1
ATOM 540 N N . THR A 1 71 ? 13.976 -5.439 -3.337 1.00 48.69 71 THR A N 1
ATOM 541 C CA . THR A 1 71 ? 13.297 -5.559 -2.043 1.00 48.69 71 THR A CA 1
ATOM 542 C C . THR A 1 71 ? 11.808 -5.353 -2.279 1.00 48.69 71 THR A C 1
ATOM 544 O O . THR A 1 71 ? 11.196 -4.428 -1.747 1.00 48.69 71 THR A O 1
ATOM 547 N N . SER A 1 72 ? 11.202 -6.206 -3.112 1.00 50.41 72 SER A N 1
ATOM 548 C CA . SER A 1 72 ? 9.746 -6.266 -3.266 1.00 50.41 72 SER A CA 1
ATOM 549 C C . SER A 1 72 ? 9.133 -6.780 -1.960 1.00 50.41 72 SER A C 1
ATOM 551 O O . SER A 1 72 ? 8.866 -7.966 -1.790 1.00 50.41 72 SER A O 1
ATOM 553 N N . SER A 1 73 ? 8.976 -5.886 -0.986 1.00 61.88 73 SER A N 1
ATOM 554 C CA . SER A 1 73 ? 8.200 -6.159 0.219 1.00 61.88 73 SER A CA 1
ATOM 555 C C . SER A 1 73 ? 6.742 -6.239 -0.217 1.00 61.88 73 SER A C 1
ATOM 557 O O . SER A 1 73 ? 6.121 -5.210 -0.471 1.00 61.88 73 SER A O 1
ATOM 559 N N . VAL A 1 74 ? 6.215 -7.453 -0.379 1.00 73.69 74 VAL A N 1
ATOM 560 C CA . VAL A 1 74 ? 4.773 -7.651 -0.541 1.00 73.69 74 VAL A CA 1
ATOM 561 C C . VAL A 1 74 ? 4.122 -7.228 0.771 1.00 73.69 74 VAL A C 1
ATOM 563 O O . VAL A 1 74 ? 4.552 -7.646 1.845 1.00 73.69 74 VAL A O 1
ATOM 566 N N . MET A 1 75 ? 3.131 -6.349 0.687 1.00 80.00 75 MET A N 1
ATOM 567 C CA . MET A 1 75 ? 2.413 -5.818 1.840 1.00 80.00 75 MET A CA 1
ATOM 568 C C . MET A 1 75 ? 0.920 -5.932 1.565 1.00 80.00 75 MET A C 1
ATOM 570 O O . MET A 1 75 ? 0.469 -5.584 0.477 1.00 80.00 75 MET A O 1
ATOM 574 N N . GLN A 1 76 ? 0.182 -6.424 2.555 1.00 84.62 76 GLN A N 1
ATOM 575 C CA . GLN A 1 76 ? -1.267 -6.573 2.517 1.00 84.62 76 GLN A CA 1
ATOM 576 C C . GLN A 1 76 ? -1.866 -5.704 3.624 1.00 84.62 76 GLN A C 1
ATOM 578 O O . GLN A 1 76 ? -1.347 -5.680 4.742 1.00 84.62 76 GLN A O 1
ATOM 583 N N . PHE A 1 77 ? -2.927 -4.973 3.304 1.00 86.38 77 PHE A N 1
ATOM 584 C CA . PHE A 1 77 ? -3.678 -4.153 4.249 1.00 86.38 77 PHE A CA 1
ATOM 585 C C . PHE A 1 77 ? -5.147 -4.130 3.833 1.00 86.38 77 PHE A C 1
ATOM 587 O O . PHE A 1 77 ? -5.448 -4.204 2.644 1.00 86.38 77 PHE A O 1
ATOM 594 N N . GLU A 1 78 ? -6.052 -4.007 4.801 1.00 88.56 78 GLU A N 1
ATOM 595 C CA . GLU A 1 78 ? -7.470 -3.841 4.497 1.00 88.56 78 GLU A CA 1
ATOM 596 C C . GLU A 1 78 ? -7.804 -2.363 4.266 1.00 88.56 78 GLU A C 1
ATOM 598 O O . GLU A 1 78 ? -7.327 -1.479 4.975 1.00 88.56 78 GLU A O 1
ATOM 603 N N . TYR A 1 79 ? -8.647 -2.080 3.278 1.00 89.44 79 TYR A N 1
ATOM 604 C CA . TYR A 1 79 ? -9.162 -0.744 3.007 1.00 89.44 79 TYR A CA 1
ATOM 605 C C . TYR A 1 79 ? -10.591 -0.827 2.473 1.00 89.44 79 TYR A C 1
ATOM 607 O O . TYR A 1 79 ? -10.836 -1.430 1.433 1.00 89.44 79 TYR A O 1
ATOM 615 N N . GLN A 1 80 ? -11.546 -0.221 3.188 1.00 89.56 80 GLN A N 1
ATOM 616 C CA . GLN A 1 80 ? -12.967 -0.173 2.798 1.00 89.56 80 GLN A CA 1
ATOM 617 C C . GLN A 1 80 ? -13.579 -1.552 2.457 1.00 89.56 80 GLN A C 1
ATOM 619 O O . GLN A 1 80 ? -14.375 -1.673 1.532 1.00 89.56 80 GLN A O 1
ATOM 624 N N . GLY A 1 81 ? -13.203 -2.605 3.191 1.00 86.12 81 GLY A N 1
ATOM 625 C CA . GLY A 1 81 ? -13.692 -3.972 2.950 1.00 86.12 81 GLY A CA 1
ATOM 626 C C . GLY A 1 81 ? -12.972 -4.727 1.823 1.00 86.12 81 GLY A C 1
ATOM 627 O O . GLY A 1 81 ? -13.342 -5.859 1.512 1.00 86.12 81 GLY A O 1
ATOM 628 N N . HIS A 1 82 ? -11.933 -4.132 1.235 1.00 88.50 82 HIS A N 1
ATOM 629 C CA . HIS A 1 82 ? -11.028 -4.764 0.275 1.00 88.50 82 HIS A CA 1
ATOM 630 C C . HIS A 1 82 ? -9.689 -5.109 0.928 1.00 88.50 82 HIS A C 1
ATOM 632 O O . HIS A 1 82 ? -9.293 -4.446 1.883 1.00 88.50 82 HIS A O 1
ATOM 638 N N . THR A 1 83 ? -8.988 -6.119 0.406 1.00 84.19 83 THR A N 1
ATOM 639 C CA . THR A 1 83 ? -7.668 -6.555 0.902 1.00 84.19 83 THR A CA 1
ATOM 640 C C . THR A 1 83 ? -6.654 -6.767 -0.206 1.00 84.19 83 THR A C 1
ATOM 642 O O . THR A 1 83 ? -7.075 -6.951 -1.367 1.00 84.19 83 THR A O 1
#

Secondary structure (DSSP, 8-state):
-----HHHHHHH---------TTSSHHHHHHHHHHHTT-HHHHHHHHHHHHHTTS-TTSHHHHHTTT-----------BTTB-

Sequence (83 aa):
MPAYDLAHEIARRRTFAIISHPDAGKTTLTEKLLLFGGAIQLAGTVKARKSARHATSDWMEGEKQRGISVTSSVMQFEYQGHT

Radius of gyration: 16.53 Å; Cα contacts (8 Å, |Δi|>4): 44; chains: 1; bounding box: 47×36×25 Å